Protein AF-A0A256ZRP2-F1 (afdb_monomer_lite)

Structure (mmCIF, N/CA/C/O backbone):
data_AF-A0A256ZRP2-F1
#
_entry.id   AF-A0A256ZRP2-F1
#
loop_
_atom_site.group_PDB
_atom_site.id
_atom_site.type_symbol
_atom_site.label_atom_id
_atom_site.label_alt_id
_atom_site.label_comp_id
_atom_site.label_asym_id
_atom_site.label_entity_id
_atom_site.label_seq_id
_atom_site.pdbx_PDB_ins_code
_atom_site.Cartn_x
_atom_site.Cartn_y
_atom_site.Cartn_z
_atom_site.occupancy
_atom_site.B_iso_or_equiv
_atom_site.auth_seq_id
_atom_site.auth_comp_id
_atom_site.auth_asym_id
_atom_site.auth_atom_id
_atom_site.pdbx_PDB_model_num
ATOM 1 N N . GLU A 1 1 ? -7.974 3.890 -4.342 1.00 86.88 1 GLU A N 1
ATOM 2 C CA . GLU A 1 1 ? -8.023 4.173 -5.793 1.00 86.88 1 GLU A CA 1
ATOM 3 C C . GLU A 1 1 ? -6.641 4.440 -6.372 1.00 86.88 1 GLU A C 1
ATOM 5 O O . GLU A 1 1 ? -6.263 3.724 -7.282 1.00 86.88 1 GLU A O 1
ATOM 10 N N . PHE A 1 2 ? -5.841 5.356 -5.813 1.00 96.50 2 PHE A N 1
ATOM 11 C CA . PHE A 1 2 ? -4.497 5.619 -6.353 1.00 96.50 2 PHE A CA 1
ATOM 12 C C . PHE A 1 2 ? -3.548 4.405 -6.316 1.00 96.50 2 PHE A C 1
ATOM 14 O O . PHE A 1 2 ? -2.996 4.054 -7.349 1.00 96.50 2 PHE A O 1
ATOM 21 N N . MET A 1 3 ? -3.442 3.687 -5.187 1.00 97.12 3 MET A N 1
ATOM 22 C CA . MET A 1 3 ? -2.660 2.434 -5.146 1.00 97.12 3 MET A CA 1
ATOM 23 C C . MET A 1 3 ? -3.154 1.387 -6.144 1.00 97.12 3 MET A C 1
ATOM 25 O O . MET A 1 3 ? -2.347 0.699 -6.741 1.00 97.12 3 MET A O 1
ATOM 29 N N . TYR A 1 4 ? -4.470 1.285 -6.347 1.00 97.50 4 TYR A N 1
ATOM 30 C CA . TYR A 1 4 ? -5.027 0.375 -7.350 1.00 97.50 4 TYR A CA 1
ATOM 31 C C . TYR A 1 4 ? -4.588 0.762 -8.767 1.00 97.50 4 TYR A C 1
ATOM 33 O O . TYR A 1 4 ? -4.264 -0.107 -9.565 1.00 97.50 4 TYR A O 1
ATOM 41 N N . PHE A 1 5 ? -4.562 2.060 -9.077 1.00 98.38 5 PHE A N 1
ATOM 42 C CA . PHE A 1 5 ? -4.050 2.537 -10.355 1.00 98.38 5 PHE A CA 1
ATOM 43 C C . PHE A 1 5 ? -2.568 2.184 -10.531 1.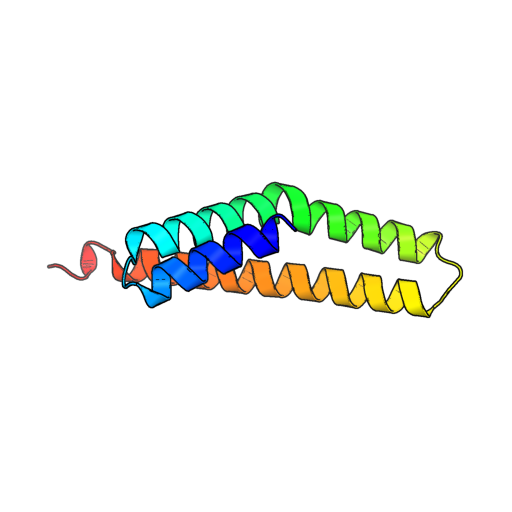00 98.38 5 PHE A C 1
ATOM 45 O O . PHE A 1 5 ? -2.206 1.650 -11.573 1.00 98.38 5 PHE A O 1
ATOM 52 N N . LEU A 1 6 ? -1.728 2.428 -9.519 1.00 98.38 6 LEU A N 1
ATOM 53 C CA . LEU A 1 6 ? -0.299 2.112 -9.594 1.00 98.38 6 LEU A CA 1
ATOM 54 C C . LEU A 1 6 ? -0.051 0.614 -9.816 1.00 98.38 6 LEU A C 1
ATOM 56 O O . LEU A 1 6 ? 0.623 0.267 -10.783 1.00 98.38 6 LEU A O 1
ATOM 60 N N . THR A 1 7 ? -0.693 -0.255 -9.028 1.00 98.06 7 THR A N 1
ATOM 61 C CA . THR A 1 7 ? -0.503 -1.710 -9.150 1.00 98.06 7 THR A CA 1
ATOM 62 C C . THR A 1 7 ? -1.067 -2.271 -10.452 1.00 98.06 7 THR A C 1
ATOM 64 O O . THR A 1 7 ? -0.543 -3.242 -10.998 1.00 98.06 7 THR A O 1
ATOM 67 N N . LEU A 1 8 ? -2.120 -1.657 -11.002 1.00 98.50 8 LEU A N 1
ATOM 68 C CA . LEU A 1 8 ? -2.621 -2.006 -12.330 1.00 98.50 8 LEU A CA 1
ATOM 69 C C . LEU A 1 8 ? -1.587 -1.678 -13.414 1.00 98.50 8 LEU A C 1
ATOM 71 O O . LEU A 1 8 ? -1.291 -2.531 -14.251 1.00 98.50 8 LEU A O 1
ATOM 75 N N . MET A 1 9 ? -1.015 -0.474 -13.381 1.00 98.50 9 MET A N 1
ATOM 76 C CA . MET A 1 9 ? 0.001 -0.062 -14.351 1.00 98.50 9 MET A CA 1
ATOM 77 C C . MET A 1 9 ? 1.290 -0.887 -14.221 1.00 98.50 9 MET A C 1
ATOM 79 O O . MET A 1 9 ? 1.883 -1.275 -15.230 1.00 98.50 9 MET A O 1
ATOM 83 N N . GLU A 1 10 ? 1.694 -1.213 -12.991 1.00 98.25 10 GLU A N 1
ATOM 84 C CA . GLU A 1 10 ? 2.796 -2.132 -12.704 1.00 98.25 10 GLU A CA 1
ATOM 85 C C . GLU A 1 10 ? 2.546 -3.504 -13.355 1.00 98.25 10 GLU A C 1
ATOM 87 O O . GLU A 1 10 ? 3.379 -4.008 -14.115 1.00 98.25 10 GLU A O 1
ATOM 92 N N . ALA A 1 11 ? 1.366 -4.091 -13.124 1.00 98.19 11 ALA A N 1
ATOM 93 C CA . ALA A 1 11 ? 0.986 -5.388 -13.675 1.00 98.19 11 ALA A CA 1
ATOM 94 C C . ALA A 1 11 ? 0.955 -5.392 -15.214 1.00 98.19 11 ALA A C 1
ATOM 96 O O . ALA A 1 11 ? 1.411 -6.353 -15.843 1.00 98.19 11 ALA A O 1
ATOM 97 N N . GLU A 1 12 ? 0.452 -4.325 -15.837 1.00 98.50 12 GLU A N 1
ATOM 98 C CA . GLU A 1 12 ? 0.469 -4.167 -17.294 1.00 98.50 12 GLU A CA 1
ATOM 99 C C . GLU A 1 12 ? 1.897 -4.067 -17.845 1.00 98.50 12 GLU A C 1
ATOM 101 O O . GLU A 1 12 ? 2.220 -4.711 -18.848 1.00 98.50 12 GLU A O 1
ATOM 106 N N . ALA A 1 13 ? 2.778 -3.324 -17.174 1.00 97.81 13 ALA A N 1
ATOM 107 C CA . ALA A 1 13 ? 4.178 -3.218 -17.563 1.00 97.81 13 ALA A CA 1
ATOM 108 C C . ALA A 1 13 ? 4.905 -4.570 -17.475 1.00 97.81 13 ALA A C 1
ATOM 110 O O . ALA A 1 13 ? 5.618 -4.938 -18.415 1.00 97.81 13 ALA A O 1
ATOM 111 N N . TRP A 1 14 ? 4.676 -5.351 -16.410 1.00 96.75 14 TRP A N 1
ATOM 112 C CA . TRP A 1 14 ? 5.198 -6.718 -16.295 1.00 96.75 14 TRP A CA 1
ATOM 113 C C . TRP A 1 14 ? 4.690 -7.623 -17.414 1.00 96.75 14 TRP A C 1
ATOM 115 O O . TRP A 1 14 ? 5.482 -8.319 -18.051 1.00 96.75 14 TRP A O 1
ATOM 125 N N . LYS A 1 15 ? 3.383 -7.586 -17.696 1.00 97.75 15 LYS A N 1
ATOM 126 C CA . LYS A 1 15 ? 2.755 -8.384 -18.759 1.00 97.75 15 LYS A CA 1
ATOM 127 C C . LYS A 1 15 ? 3.346 -8.083 -20.139 1.00 97.75 15 LYS A C 1
ATOM 129 O O . LYS A 1 15 ? 3.486 -8.993 -20.951 1.00 97.75 15 LYS A O 1
ATOM 134 N N . ASN A 1 16 ? 3.711 -6.828 -20.387 1.00 96.69 16 ASN A N 1
ATOM 135 C CA . ASN A 1 16 ? 4.284 -6.382 -21.655 1.00 96.69 16 ASN A CA 1
ATOM 136 C C . ASN A 1 16 ? 5.813 -6.564 -21.740 1.00 96.69 16 ASN A C 1
ATOM 138 O O . ASN A 1 16 ? 6.407 -6.212 -22.756 1.00 96.69 16 ASN A O 1
ATOM 142 N N . GLY A 1 17 ? 6.466 -7.099 -20.699 1.00 95.88 17 GLY A N 1
ATOM 143 C CA . GLY A 1 17 ? 7.926 -7.260 -20.645 1.00 95.88 17 GLY A CA 1
ATOM 144 C C . GLY A 1 17 ? 8.696 -5.951 -20.419 1.00 95.88 17 GLY A C 1
ATOM 145 O O . GLY A 1 17 ? 9.923 -5.919 -20.514 1.00 95.88 17 GLY A O 1
ATOM 146 N N . SER A 1 18 ? 7.997 -4.862 -20.093 1.00 96.12 18 SER A N 1
ATOM 147 C CA . SER A 1 18 ? 8.574 -3.534 -19.878 1.00 96.12 18 SER A CA 1
ATOM 148 C C . SER A 1 18 ? 9.124 -3.396 -18.458 1.00 96.12 18 SER A C 1
ATOM 150 O O . SER A 1 18 ? 8.596 -2.640 -17.646 1.00 96.12 18 SER A O 1
ATOM 152 N N . HIS A 1 19 ? 10.213 -4.107 -18.151 1.00 92.94 19 HIS A N 1
ATOM 153 C CA . HIS A 1 19 ? 10.808 -4.142 -16.806 1.00 92.94 19 HIS A CA 1
ATOM 154 C C . HIS A 1 19 ? 11.146 -2.757 -16.240 1.00 92.94 19 HIS A C 1
ATOM 156 O O . HIS A 1 19 ? 10.923 -2.504 -15.061 1.00 92.94 19 HIS A O 1
ATOM 162 N N . VAL A 1 20 ? 11.665 -1.848 -17.073 1.00 94.31 20 VAL A N 1
ATOM 163 C CA . VAL A 1 20 ? 11.983 -0.473 -16.653 1.00 94.31 20 VAL A CA 1
ATOM 164 C C . VAL A 1 20 ? 10.734 0.245 -16.149 1.00 94.31 20 VAL A C 1
ATOM 166 O O . VAL A 1 20 ? 10.782 0.894 -15.111 1.00 94.31 20 VAL A O 1
ATOM 169 N N . GLU A 1 21 ? 9.621 0.112 -16.866 1.00 95.94 21 GLU A N 1
ATOM 170 C CA . GLU A 1 21 ? 8.372 0.784 -16.517 1.00 95.94 21 GLU A CA 1
ATOM 171 C C . GLU A 1 21 ? 7.716 0.141 -15.293 1.00 95.94 21 GLU A C 1
ATOM 173 O O . GLU A 1 21 ? 7.258 0.846 -14.400 1.00 95.94 21 GLU A O 1
ATOM 178 N N . ALA A 1 22 ? 7.777 -1.189 -15.189 1.00 97.06 22 ALA A N 1
ATOM 179 C CA . ALA A 1 22 ? 7.287 -1.904 -14.018 1.00 97.06 22 ALA A CA 1
ATOM 180 C C . ALA A 1 22 ? 8.009 -1.450 -12.739 1.00 97.06 22 ALA A C 1
ATOM 182 O O . ALA A 1 22 ? 7.373 -1.157 -11.731 1.00 97.06 22 ALA A O 1
ATOM 183 N N . TYR A 1 23 ? 9.335 -1.287 -12.798 1.00 96.44 23 TYR A N 1
ATOM 184 C CA . TYR A 1 23 ? 10.092 -0.778 -11.656 1.00 96.44 23 TYR A CA 1
ATOM 185 C C . TYR A 1 23 ? 9.809 0.689 -11.328 1.00 96.44 23 TYR A C 1
ATOM 187 O O . TYR A 1 23 ? 9.849 1.031 -10.151 1.00 96.44 23 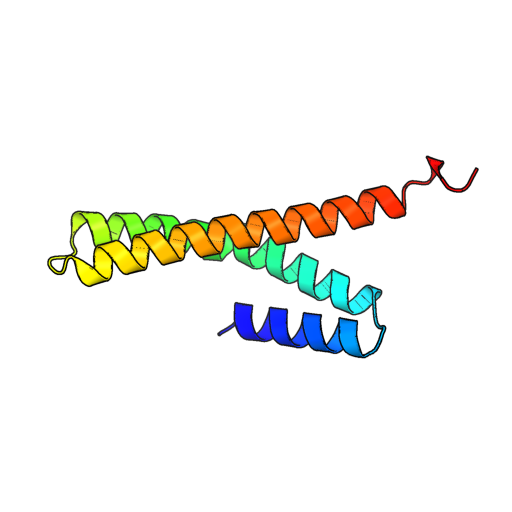TYR A O 1
ATOM 195 N N . LYS A 1 24 ? 9.491 1.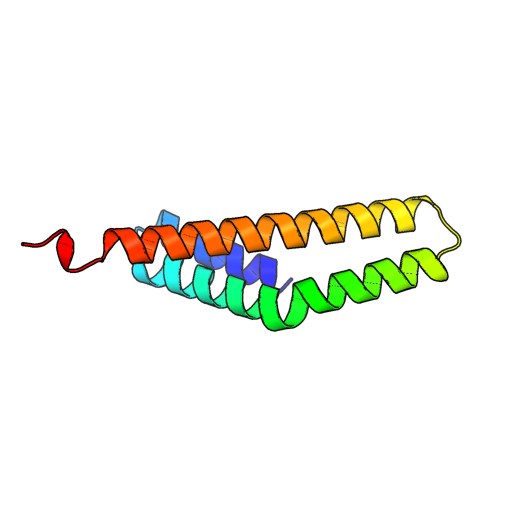544 -12.308 1.00 97.25 24 LYS A N 1
ATOM 196 C CA . LYS A 1 24 ? 9.067 2.925 -12.021 1.00 97.25 24 LYS A CA 1
ATOM 197 C C . LYS A 1 24 ? 7.748 2.964 -11.254 1.00 97.25 24 LYS A C 1
ATOM 199 O O . LYS A 1 24 ? 7.615 3.753 -10.324 1.00 97.25 24 LYS A O 1
ATOM 204 N N . TYR A 1 25 ? 6.778 2.127 -11.628 1.00 98.38 25 TYR A N 1
ATOM 205 C CA . TYR A 1 25 ? 5.523 2.034 -10.881 1.00 98.38 25 TYR A CA 1
ATOM 206 C C . TYR A 1 25 ? 5.756 1.488 -9.475 1.00 98.38 25 TYR A C 1
ATOM 208 O O . TYR A 1 25 ? 5.268 2.079 -8.519 1.00 98.38 25 TYR A O 1
ATOM 216 N N . LEU A 1 26 ? 6.607 0.471 -9.331 1.00 97.81 26 LEU A N 1
ATOM 217 C CA . LEU A 1 26 ? 6.990 -0.067 -8.026 1.00 97.81 26 LEU A CA 1
ATOM 218 C C . LEU A 1 26 ? 7.700 0.977 -7.127 1.00 97.81 26 LEU A C 1
ATOM 220 O O . LEU A 1 26 ? 7.475 1.015 -5.920 1.00 97.81 26 LEU A O 1
ATOM 224 N N . GLU A 1 27 ? 8.535 1.855 -7.696 1.00 98.25 27 GLU A N 1
ATOM 225 C CA . GLU A 1 27 ? 9.133 3.000 -6.984 1.00 98.25 27 GLU A CA 1
ATOM 226 C C . GLU A 1 27 ? 8.072 4.029 -6.559 1.00 98.25 27 GLU A C 1
ATOM 228 O O . GLU A 1 27 ? 8.100 4.518 -5.428 1.00 98.25 27 GLU A O 1
ATOM 233 N N . ALA A 1 28 ? 7.112 4.336 -7.437 1.00 98.31 28 ALA A N 1
ATOM 234 C CA . ALA A 1 28 ? 6.008 5.243 -7.124 1.00 98.31 28 ALA A CA 1
ATOM 235 C C . ALA A 1 28 ? 5.085 4.682 -6.026 1.00 98.31 28 ALA A C 1
ATOM 237 O O . ALA A 1 28 ? 4.580 5.439 -5.192 1.00 98.31 28 ALA A O 1
ATOM 238 N N . GLU A 1 29 ? 4.883 3.363 -5.995 1.00 98.50 29 GLU A N 1
ATOM 239 C CA . GLU A 1 29 ? 4.168 2.672 -4.921 1.00 98.50 29 GLU A CA 1
ATOM 240 C C . GLU A 1 29 ? 4.898 2.802 -3.584 1.00 98.50 29 GLU A C 1
ATOM 242 O O . GLU A 1 29 ? 4.276 3.219 -2.606 1.00 98.50 29 GLU A O 1
ATOM 247 N N . ASP A 1 30 ? 6.208 2.522 -3.531 1.00 98.38 30 ASP A N 1
ATOM 248 C CA . ASP A 1 30 ? 7.004 2.705 -2.308 1.00 98.38 30 ASP A CA 1
ATOM 249 C C . ASP A 1 30 ? 6.932 4.152 -1.815 1.00 98.38 30 ASP A C 1
ATOM 251 O O . ASP A 1 30 ? 6.682 4.396 -0.632 1.00 98.38 30 ASP A O 1
ATOM 255 N N . GLU A 1 31 ? 7.080 5.127 -2.715 1.00 98.19 31 GLU A N 1
ATOM 256 C CA . GLU A 1 31 ? 7.003 6.541 -2.365 1.00 98.19 31 GLU A CA 1
ATOM 257 C C . GLU A 1 31 ? 5.633 6.905 -1.781 1.00 98.19 31 GLU A C 1
ATOM 259 O O . GLU A 1 31 ? 5.551 7.487 -0.693 1.00 98.19 31 GLU A O 1
ATOM 264 N N . PHE A 1 32 ? 4.545 6.547 -2.468 1.00 98.06 32 PHE A N 1
ATOM 265 C CA . PHE A 1 32 ? 3.203 6.883 -2.007 1.00 98.06 32 PHE A CA 1
ATOM 266 C C . PHE A 1 32 ? 2.862 6.188 -0.687 1.00 98.06 32 PHE A C 1
ATOM 268 O O . PHE A 1 32 ? 2.301 6.799 0.231 1.00 98.06 32 PHE A O 1
ATOM 275 N N . MET A 1 33 ? 3.213 4.910 -0.563 1.00 97.38 33 MET A N 1
ATOM 276 C CA . MET A 1 33 ? 2.935 4.143 0.641 1.00 97.38 33 MET A CA 1
ATOM 277 C C . MET A 1 33 ? 3.750 4.633 1.833 1.00 97.38 33 MET A C 1
ATOM 279 O O . MET A 1 33 ? 3.174 4.833 2.904 1.00 97.38 33 MET A O 1
ATOM 283 N N . SER A 1 34 ? 5.054 4.855 1.665 1.00 96.81 34 SER A N 1
ATOM 284 C CA . SER A 1 34 ? 5.948 5.264 2.753 1.00 96.81 34 SER A CA 1
ATOM 285 C C . SER A 1 34 ? 5.681 6.691 3.231 1.00 96.81 34 SER A C 1
ATOM 287 O O . SER A 1 34 ? 5.685 6.940 4.438 1.00 96.81 34 SER A O 1
ATOM 289 N N . LYS A 1 35 ? 5.409 7.626 2.312 1.00 96.12 35 LYS A N 1
ATOM 290 C CA . LYS A 1 35 ? 5.219 9.046 2.649 1.00 96.12 35 LYS A CA 1
ATOM 291 C C . LYS A 1 35 ? 3.786 9.394 3.032 1.00 96.12 35 LYS A C 1
ATOM 293 O O . LYS A 1 35 ? 3.585 10.339 3.794 1.00 96.12 35 LYS A O 1
ATOM 298 N N . HIS A 1 36 ? 2.795 8.658 2.525 1.00 96.06 36 HIS A N 1
ATOM 299 C CA . HIS A 1 36 ? 1.388 9.031 2.681 1.00 96.06 36 HIS A CA 1
ATOM 300 C C . HIS A 1 36 ? 0.543 7.915 3.293 1.00 96.06 36 HIS A C 1
ATOM 302 O O . HIS A 1 36 ? 0.054 8.061 4.416 1.00 96.06 36 HIS A O 1
ATOM 308 N N . LEU A 1 37 ? 0.346 6.804 2.576 1.00 96.88 37 LEU A N 1
ATOM 309 C CA . LEU A 1 37 ? -0.715 5.857 2.926 1.00 96.88 37 LEU A CA 1
ATOM 310 C C . LEU A 1 37 ? -0.442 5.106 4.236 1.00 96.88 37 LEU A C 1
ATOM 312 O O . LEU A 1 37 ? -1.340 5.003 5.068 1.00 96.88 37 LEU A O 1
ATOM 316 N N . ALA A 1 38 ? 0.774 4.598 4.456 1.00 95.81 38 ALA A N 1
ATOM 317 C CA . ALA A 1 38 ? 1.093 3.810 5.650 1.00 95.81 38 ALA A CA 1
ATOM 318 C C . ALA A 1 38 ? 1.013 4.641 6.939 1.00 95.81 38 ALA A C 1
ATOM 320 O O . ALA A 1 38 ? 0.519 4.155 7.965 1.00 95.81 38 ALA A O 1
ATOM 321 N N . THR A 1 39 ? 1.451 5.899 6.872 1.00 94.69 39 THR A N 1
ATOM 322 C CA . THR A 1 39 ? 1.337 6.865 7.970 1.00 94.69 39 THR A CA 1
ATOM 323 C C . THR A 1 39 ? -0.129 7.166 8.256 1.00 94.69 39 THR A C 1
ATOM 325 O O . THR A 1 39 ? -0.599 6.943 9.370 1.00 94.69 39 THR A O 1
ATOM 328 N N . TRP A 1 40 ? -0.888 7.552 7.224 1.00 97.69 40 TRP A N 1
ATOM 329 C CA . TRP A 1 40 ? -2.305 7.881 7.367 1.00 97.69 40 TRP A CA 1
ATOM 330 C C . TRP A 1 40 ? -3.134 6.711 7.914 1.00 97.69 40 TRP A C 1
ATOM 332 O O . TRP A 1 40 ? -3.946 6.900 8.817 1.00 97.69 40 TRP A O 1
ATOM 342 N N . VAL A 1 41 ? -2.913 5.486 7.421 1.00 97.56 41 VAL A N 1
ATOM 343 C CA . VAL A 1 41 ? -3.633 4.295 7.903 1.00 97.56 41 VAL A CA 1
ATOM 344 C C . VAL A 1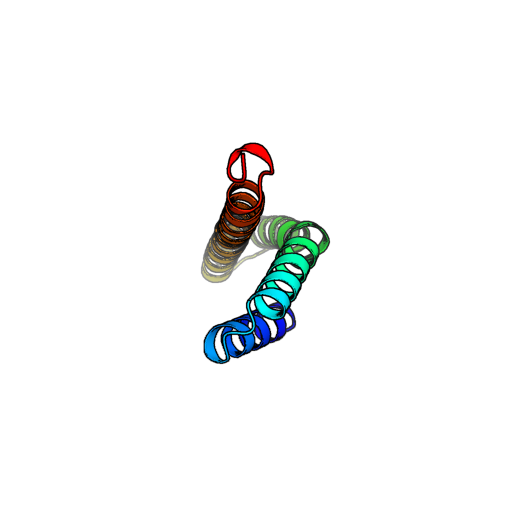 41 ? -3.314 3.999 9.371 1.00 97.56 41 VAL A C 1
ATOM 346 O O . VAL A 1 41 ? -4.207 3.587 10.113 1.00 97.56 41 VAL A O 1
ATOM 349 N N . SER A 1 42 ? -2.072 4.219 9.810 1.00 96.38 42 SER A N 1
ATOM 350 C CA . SER A 1 42 ? -1.689 4.018 11.214 1.00 96.38 42 SER A CA 1
ATOM 351 C C . SER A 1 42 ? -2.451 4.981 12.135 1.00 96.38 42 SER A C 1
ATOM 353 O O . SER A 1 42 ? -3.025 4.550 13.140 1.00 96.38 42 SER A O 1
ATOM 355 N N . ASP A 1 43 ? -2.534 6.259 11.759 1.00 97.38 43 ASP A N 1
ATOM 356 C CA . ASP A 1 43 ? -3.282 7.276 12.509 1.00 97.38 43 ASP A CA 1
ATOM 357 C C . ASP A 1 43 ? -4.793 7.008 12.473 1.00 97.38 43 ASP A C 1
ATOM 359 O O . ASP A 1 43 ? -5.478 7.060 13.501 1.00 97.38 43 ASP A O 1
ATOM 363 N N . PHE A 1 44 ? -5.319 6.634 11.304 1.00 97.69 44 PHE A N 1
ATOM 364 C CA . PHE A 1 44 ? -6.714 6.239 11.133 1.00 97.69 44 PHE A CA 1
ATOM 365 C C . PHE A 1 44 ? -7.078 5.059 12.040 1.00 97.69 44 PHE A C 1
ATOM 367 O O . PHE A 1 44 ? -8.076 5.120 12.762 1.00 97.69 44 PHE A O 1
ATOM 374 N N . ARG A 1 45 ? -6.250 4.008 12.076 1.00 97.81 45 ARG A N 1
ATOM 375 C CA . ARG A 1 45 ? -6.469 2.843 12.941 1.00 97.81 45 ARG A CA 1
ATOM 376 C C . ARG A 1 45 ? -6.522 3.240 14.413 1.00 97.81 45 ARG A C 1
ATOM 378 O O . ARG A 1 45 ? -7.402 2.763 15.128 1.00 97.81 45 ARG A O 1
ATOM 385 N N . GLN A 1 46 ? -5.626 4.115 14.875 1.00 97.56 46 GLN A N 1
ATOM 386 C CA . GLN A 1 46 ? -5.652 4.614 16.257 1.00 97.56 46 GLN A CA 1
ATOM 387 C C . GLN A 1 46 ? -6.928 5.412 16.552 1.00 97.56 46 GLN A C 1
ATOM 389 O O . GLN A 1 46 ? -7.543 5.236 17.607 1.00 97.56 46 GLN A O 1
ATOM 394 N N . CYS A 1 47 ? -7.363 6.247 15.608 1.00 97.88 47 CYS A N 1
ATOM 395 C CA . CYS A 1 47 ? -8.599 7.011 15.730 1.00 97.88 47 CYS A CA 1
ATOM 396 C C . CYS A 1 47 ? -9.831 6.095 15.840 1.00 97.88 47 CYS A C 1
ATOM 398 O O . CYS A 1 47 ? -10.667 6.292 16.726 1.00 97.88 47 CYS A O 1
ATOM 400 N N . VAL A 1 48 ? -9.925 5.063 14.994 1.00 97.88 48 VAL A N 1
ATOM 401 C CA . VAL A 1 48 ? -11.020 4.079 15.030 1.00 97.88 48 VAL A CA 1
ATOM 402 C C . VAL A 1 48 ? -10.978 3.247 16.311 1.00 97.88 48 VAL A C 1
ATOM 404 O O . VAL A 1 48 ? -12.024 2.995 16.905 1.00 97.88 48 VAL A O 1
ATOM 407 N N . GLU A 1 49 ? -9.797 2.855 16.787 1.00 96.62 49 GLU A N 1
ATOM 408 C CA . GLU A 1 49 ? -9.665 2.114 18.045 1.00 96.62 49 GLU A CA 1
ATOM 409 C C . GLU A 1 49 ? -10.161 2.940 19.241 1.00 96.62 49 GLU A C 1
ATOM 411 O O . GLU A 1 49 ? -10.909 2.437 20.082 1.00 96.62 49 GLU A O 1
ATOM 416 N N . LYS A 1 50 ? -9.802 4.226 19.295 1.00 97.12 50 LYS A N 1
ATOM 417 C CA . LYS A 1 50 ? -10.173 5.118 20.399 1.00 97.12 50 LYS A CA 1
ATOM 418 C C . LYS A 1 50 ? -11.649 5.523 20.375 1.00 97.12 50 LYS A C 1
ATOM 420 O O . LYS A 1 50 ? -12.279 5.571 21.426 1.00 97.12 50 LYS A O 1
ATOM 425 N N . ASN A 1 51 ? -12.190 5.838 19.198 1.00 96.75 51 ASN A N 1
ATOM 426 C CA . ASN A 1 51 ? -13.500 6.493 19.071 1.00 96.75 51 ASN A CA 1
ATOM 427 C C . ASN A 1 51 ? -14.594 5.581 18.496 1.00 96.75 51 ASN A C 1
ATOM 429 O O . ASN A 1 51 ? -15.785 5.872 18.620 1.00 96.75 51 ASN A O 1
ATOM 433 N N . GLY A 1 52 ? -14.212 4.487 17.838 1.00 94.44 52 GLY A N 1
ATOM 434 C CA . GLY A 1 52 ? -15.140 3.569 17.195 1.00 94.44 52 GLY A CA 1
ATOM 435 C C . GLY A 1 52 ? -15.970 2.798 18.217 1.00 94.44 52 GLY A C 1
ATOM 436 O O . GLY A 1 52 ? -15.436 2.151 19.114 1.00 94.44 52 GLY A O 1
ATOM 437 N N . LYS A 1 53 ? -17.294 2.826 18.053 1.00 95.44 53 LYS A N 1
ATOM 438 C CA . LYS A 1 53 ? -18.232 2.083 18.915 1.00 95.44 53 LYS A CA 1
ATOM 439 C C . LYS A 1 53 ? -18.475 0.650 18.439 1.00 95.44 53 LYS A C 1
ATOM 441 O O . LYS A 1 53 ? -18.878 -0.203 19.219 1.00 95.44 53 LYS A O 1
ATOM 446 N N . ILE A 1 54 ? -18.242 0.390 17.152 1.00 97.44 54 ILE A N 1
ATOM 447 C CA . ILE A 1 54 ? -18.555 -0.886 16.507 1.00 97.44 54 ILE A CA 1
ATOM 448 C C . ILE A 1 54 ? -17.268 -1.702 16.375 1.00 97.44 54 ILE A C 1
ATOM 450 O O . ILE A 1 54 ? -16.341 -1.303 15.668 1.00 97.44 54 ILE A O 1
ATOM 454 N N . ILE A 1 55 ? -17.242 -2.870 17.021 1.00 96.69 55 ILE A N 1
ATOM 455 C CA . ILE A 1 55 ? -16.087 -3.787 17.050 1.00 96.69 55 ILE A CA 1
ATOM 456 C C . ILE A 1 55 ? -15.644 -4.183 15.635 1.00 96.69 55 ILE A C 1
ATOM 458 O O . ILE A 1 55 ? -14.447 -4.240 15.363 1.00 96.69 55 ILE A O 1
ATOM 462 N N . PHE A 1 56 ? -16.594 -4.387 14.718 1.00 97.38 56 PHE A N 1
ATOM 463 C CA . PHE A 1 56 ? -16.304 -4.718 13.323 1.00 97.38 56 PHE A CA 1
ATOM 464 C C . PHE A 1 56 ? -15.342 -3.713 12.665 1.00 97.38 56 PHE A C 1
ATOM 466 O O . PHE A 1 56 ? -14.323 -4.119 12.114 1.00 97.38 56 PHE A O 1
ATOM 473 N N . TYR A 1 57 ? -15.590 -2.404 12.784 1.00 97.06 57 TYR A N 1
ATOM 474 C CA . TYR A 1 57 ? -14.725 -1.397 12.157 1.00 97.06 57 TYR A CA 1
ATOM 475 C C . TYR A 1 57 ? -13.343 -1.302 12.807 1.00 97.06 57 TYR A C 1
ATOM 477 O O . TYR A 1 57 ? -12.364 -1.042 12.109 1.00 97.06 57 TYR A O 1
ATOM 485 N N . LYS A 1 58 ? -13.228 -1.583 14.111 1.00 97.75 58 LYS A N 1
ATOM 486 C CA . LYS A 1 58 ? -11.920 -1.703 14.776 1.00 97.75 58 LYS A CA 1
ATOM 487 C C . LYS A 1 58 ? -11.107 -2.865 14.209 1.00 97.75 58 LYS A C 1
ATOM 489 O O . LYS A 1 58 ? -9.924 -2.707 13.907 1.00 97.75 58 LYS A O 1
ATOM 494 N N . ALA A 1 59 ? -11.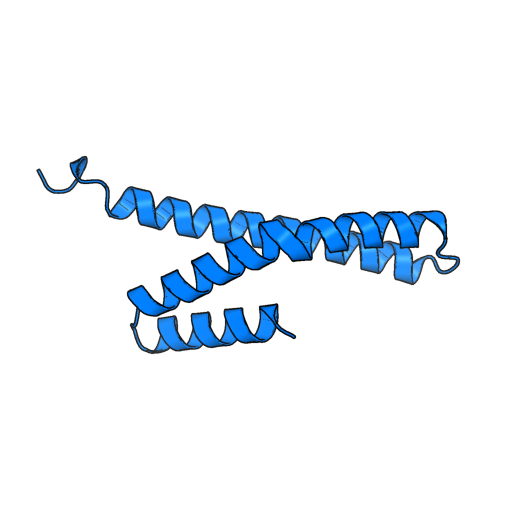755 -4.015 14.012 1.00 98.00 59 ALA A N 1
ATOM 495 C CA . ALA A 1 59 ? -11.123 -5.184 13.410 1.00 98.00 59 ALA A CA 1
ATOM 496 C C . ALA A 1 59 ? -10.682 -4.900 11.965 1.00 98.00 59 ALA A C 1
ATOM 498 O O . ALA A 1 59 ? -9.534 -5.170 11.617 1.00 98.00 59 ALA A O 1
ATOM 499 N N . VAL A 1 60 ? -11.545 -4.281 11.152 1.00 98.12 60 VAL A N 1
ATOM 500 C CA . VAL A 1 60 ? -11.216 -3.902 9.768 1.00 98.12 60 VAL A CA 1
ATOM 501 C C . VAL A 1 60 ? -10.047 -2.916 9.717 1.00 98.12 60 VAL A C 1
ATOM 503 O O . VAL A 1 60 ? -9.124 -3.122 8.934 1.00 98.12 60 VAL A O 1
ATOM 506 N N . ALA A 1 61 ? -10.020 -1.892 10.576 1.00 98.12 61 ALA A N 1
ATOM 507 C CA . ALA A 1 61 ? -8.910 -0.939 10.623 1.00 98.12 61 ALA A CA 1
ATOM 508 C C . ALA A 1 61 ? -7.576 -1.606 11.012 1.00 98.12 61 ALA A C 1
ATOM 510 O O . ALA A 1 61 ? -6.529 -1.268 10.462 1.00 98.12 61 ALA A O 1
ATOM 511 N N . CYS A 1 62 ? -7.611 -2.594 11.913 1.00 97.75 62 CYS A N 1
ATOM 512 C CA . CYS A 1 62 ? -6.442 -3.404 12.265 1.00 97.75 62 CYS A CA 1
ATOM 513 C C . CYS A 1 62 ? -5.941 -4.246 11.078 1.00 97.75 62 CYS A C 1
ATOM 515 O O . CYS A 1 62 ? -4.740 -4.292 10.809 1.00 97.75 62 CYS A O 1
ATOM 517 N N . VAL A 1 63 ? -6.853 -4.895 10.345 1.00 98.38 63 VAL A N 1
ATOM 518 C CA . VAL A 1 63 ? -6.508 -5.670 9.141 1.00 98.38 63 VAL A CA 1
ATOM 519 C C . VAL A 1 63 ? -5.924 -4.762 8.060 1.00 98.38 63 VAL A C 1
ATOM 521 O O . VAL A 1 63 ? -4.891 -5.101 7.488 1.00 98.38 63 VAL A O 1
ATOM 524 N N . LEU A 1 64 ? -6.527 -3.593 7.832 1.00 98.00 64 LEU A N 1
ATOM 525 C CA . LEU A 1 64 ? -6.061 -2.609 6.856 1.00 98.00 64 LEU A CA 1
ATOM 526 C C . LEU A 1 64 ? -4.627 -2.148 7.149 1.00 98.00 64 LEU A C 1
ATOM 528 O O . LEU A 1 64 ? -3.782 -2.173 6.258 1.00 98.00 64 LEU A O 1
ATOM 532 N N . GLU A 1 65 ? -4.326 -1.774 8.395 1.00 98.19 65 GLU A N 1
ATOM 533 C CA . GLU A 1 65 ? -2.977 -1.350 8.792 1.00 98.19 65 GLU A CA 1
ATOM 534 C C . GLU A 1 65 ? -1.939 -2.453 8.565 1.00 98.19 65 GLU A C 1
ATOM 536 O O . GLU A 1 65 ? -0.853 -2.200 8.039 1.00 98.19 65 GLU A O 1
ATOM 541 N N . ARG A 1 66 ? -2.276 -3.693 8.932 1.00 98.00 66 ARG A N 1
ATOM 542 C CA . ARG A 1 66 ? -1.392 -4.843 8.723 1.00 98.00 66 ARG A CA 1
ATOM 543 C C . ARG A 1 66 ? -1.158 -5.119 7.247 1.00 98.00 66 ARG A C 1
ATOM 545 O O . ARG A 1 66 ? -0.015 -5.358 6.869 1.00 98.00 66 ARG A O 1
ATOM 552 N N . PHE A 1 67 ? -2.212 -5.069 6.438 1.00 97.94 67 PHE A N 1
ATOM 553 C CA . PHE A 1 67 ? -2.126 -5.256 4.995 1.00 97.94 67 PHE A CA 1
ATOM 554 C C . PHE A 1 67 ? -1.183 -4.225 4.368 1.00 97.94 67 PHE A C 1
ATOM 556 O O . PHE A 1 67 ? -0.187 -4.607 3.765 1.00 97.94 67 PHE A O 1
ATOM 563 N N . VAL A 1 68 ? -1.413 -2.934 4.620 1.00 97.62 68 VAL A N 1
ATOM 564 C CA . VAL A 1 68 ? -0.589 -1.842 4.073 1.00 97.62 68 VAL A CA 1
ATOM 565 C C . VAL A 1 68 ? 0.877 -1.960 4.504 1.00 97.62 68 VAL A C 1
ATOM 567 O O . VAL A 1 68 ? 1.780 -1.778 3.693 1.00 97.62 68 VAL A O 1
ATOM 570 N N . LYS A 1 69 ? 1.150 -2.316 5.766 1.00 96.94 69 LYS A N 1
ATOM 571 C CA . LYS A 1 69 ? 2.531 -2.501 6.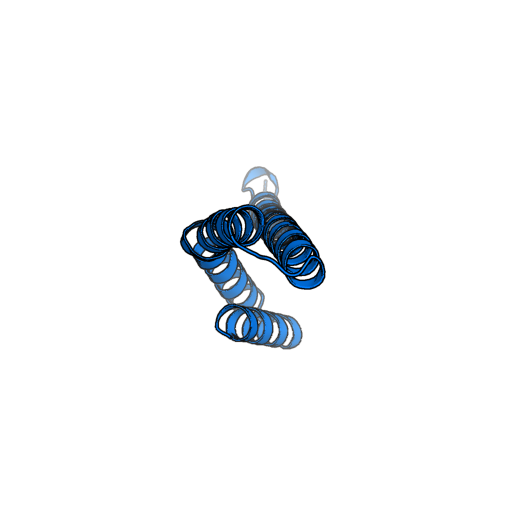253 1.00 96.94 69 LYS A CA 1
ATOM 572 C C . LYS A 1 69 ? 3.218 -3.730 5.660 1.00 96.94 69 LYS A C 1
ATOM 574 O O . LYS A 1 69 ? 4.434 -3.717 5.483 1.00 96.94 69 LYS A O 1
ATOM 579 N N . MET A 1 70 ? 2.475 -4.807 5.424 1.00 97.94 70 MET A N 1
ATOM 580 C CA . MET A 1 70 ? 3.000 -6.014 4.789 1.00 97.94 70 MET A CA 1
ATOM 581 C C . MET A 1 70 ? 3.335 -5.753 3.320 1.00 97.94 70 MET A C 1
ATOM 583 O O . MET A 1 70 ? 4.411 -6.137 2.872 1.00 97.94 70 MET A O 1
ATOM 587 N N . ASP A 1 71 ? 2.446 -5.062 2.616 1.00 97.88 71 ASP A N 1
ATOM 588 C CA . ASP A 1 71 ? 2.591 -4.741 1.201 1.00 97.88 71 ASP A CA 1
ATOM 589 C C . ASP A 1 71 ? 3.754 -3.763 0.952 1.00 97.88 71 ASP A C 1
ATOM 591 O O . ASP A 1 71 ? 4.638 -4.046 0.148 1.00 97.88 71 ASP A O 1
ATOM 595 N N . LEU A 1 72 ? 3.896 -2.718 1.781 1.00 97.88 72 LEU A N 1
ATOM 596 C CA . LEU A 1 72 ? 5.068 -1.830 1.745 1.00 97.88 72 LEU A CA 1
ATOM 597 C C . LEU A 1 72 ? 6.390 -2.601 1.911 1.00 97.88 72 LEU A C 1
ATOM 599 O O . LEU A 1 72 ? 7.353 -2.378 1.181 1.00 97.88 72 LEU A O 1
ATOM 603 N N . LYS A 1 73 ? 6.448 -3.549 2.856 1.00 97.88 73 LYS A N 1
ATOM 604 C CA . LYS A 1 73 ? 7.643 -4.391 3.040 1.00 97.88 73 LYS A CA 1
ATOM 605 C C . LYS A 1 73 ? 7.915 -5.269 1.824 1.00 97.88 73 LYS A C 1
ATOM 607 O O . LYS A 1 73 ? 9.079 -5.499 1.496 1.00 97.88 73 LYS A O 1
ATOM 612 N N . PHE A 1 74 ? 6.866 -5.787 1.189 1.00 97.31 74 PHE A N 1
ATOM 613 C CA . PHE A 1 74 ? 6.991 -6.574 -0.029 1.00 97.31 74 PHE A CA 1
ATOM 614 C C . PHE A 1 74 ? 7.606 -5.731 -1.153 1.00 97.31 74 PHE A C 1
ATOM 616 O O . PHE A 1 74 ? 8.654 -6.122 -1.674 1.00 97.31 74 PHE A O 1
ATOM 623 N N . ILE A 1 75 ? 7.047 -4.550 -1.430 1.00 97.38 75 ILE A N 1
ATOM 624 C CA . ILE A 1 75 ? 7.541 -3.591 -2.431 1.00 97.38 75 ILE A CA 1
ATOM 625 C C . ILE A 1 75 ? 9.021 -3.262 -2.190 1.00 97.38 75 ILE A C 1
ATOM 627 O O . ILE A 1 75 ? 9.864 -3.478 -3.064 1.00 97.38 75 ILE A O 1
ATOM 631 N N . GLN A 1 76 ? 9.377 -2.861 -0.966 1.00 97.31 76 GLN A N 1
ATOM 632 C CA . GLN A 1 76 ? 10.760 -2.537 -0.591 1.00 97.31 76 GLN A CA 1
ATOM 633 C C . GLN A 1 76 ? 11.716 -3.719 -0.773 1.00 97.31 76 GLN A C 1
ATOM 635 O O . GLN A 1 76 ? 12.854 -3.556 -1.218 1.00 97.31 76 GLN A O 1
ATOM 640 N N . SER A 1 77 ? 11.265 -4.937 -0.457 1.00 96.88 77 SER A N 1
ATOM 641 C CA . SER A 1 77 ? 12.070 -6.142 -0.665 1.00 96.88 77 SER A CA 1
ATOM 642 C C . SER A 1 77 ? 12.313 -6.424 -2.150 1.00 96.88 77 SER A C 1
ATOM 644 O O . SER A 1 77 ? 13.398 -6.881 -2.519 1.00 96.88 77 SER A O 1
ATOM 646 N N . THR A 1 78 ? 11.333 -6.128 -3.003 1.00 95.06 78 THR A N 1
ATOM 647 C CA . THR A 1 78 ? 11.413 -6.312 -4.453 1.00 95.06 78 THR A CA 1
ATOM 648 C C . THR A 1 78 ? 12.343 -5.275 -5.083 1.00 95.06 78 THR A C 1
ATOM 650 O O . THR A 1 78 ? 13.230 -5.651 -5.854 1.00 95.06 78 THR A O 1
ATOM 653 N N . LEU A 1 79 ? 12.244 -4.004 -4.683 1.00 95.31 79 LEU A N 1
ATOM 654 C CA . LEU A 1 79 ? 13.167 -2.946 -5.112 1.00 95.31 79 LEU A CA 1
ATOM 655 C C . LEU A 1 79 ? 14.613 -3.239 -4.685 1.00 95.31 79 LEU A C 1
ATOM 657 O O . LEU A 1 79 ? 15.529 -3.182 -5.502 1.00 95.31 79 LEU A O 1
ATOM 661 N N . LYS A 1 80 ? 14.829 -3.688 -3.445 1.00 93.56 80 LYS A N 1
ATOM 662 C CA . LYS A 1 80 ? 16.168 -4.071 -2.969 1.00 93.56 80 LYS A CA 1
ATOM 663 C C . LYS A 1 80 ? 16.768 -5.245 -3.751 1.00 93.56 80 LYS A C 1
ATOM 665 O O . LYS A 1 80 ? 17.977 -5.303 -3.976 1.00 93.56 80 LYS A O 1
ATOM 670 N N . LYS A 1 81 ? 15.946 -6.218 -4.167 1.00 89.75 81 LYS A N 1
ATOM 671 C CA . LYS A 1 81 ? 16.410 -7.322 -5.026 1.00 89.75 81 LYS A CA 1
ATOM 672 C C . LYS A 1 81 ? 16.900 -6.797 -6.373 1.00 89.75 81 LYS A C 1
ATOM 674 O O . LYS A 1 81 ? 17.962 -7.230 -6.811 1.00 89.75 81 LYS A O 1
ATOM 679 N N . ARG A 1 82 ? 16.186 -5.846 -6.985 1.00 87.44 82 ARG A N 1
ATOM 680 C CA . ARG A 1 82 ? 16.623 -5.184 -8.224 1.00 87.44 82 ARG A CA 1
ATOM 681 C C . ARG A 1 82 ? 18.002 -4.549 -8.048 1.00 87.44 82 ARG A C 1
ATOM 683 O O . ARG A 1 82 ? 18.891 -4.846 -8.837 1.00 87.44 82 ARG A O 1
ATOM 690 N N . GLU A 1 83 ? 18.210 -3.742 -7.008 1.00 81.31 83 GLU A N 1
ATOM 691 C CA . GLU A 1 83 ? 19.512 -3.102 -6.751 1.00 81.31 83 GLU A CA 1
ATOM 692 C C . GLU A 1 83 ? 20.656 -4.120 -6.671 1.00 81.31 83 GLU A C 1
ATOM 694 O O . GLU A 1 83 ? 21.719 -3.913 -7.251 1.00 81.31 83 GLU A O 1
ATOM 699 N N . ASN A 1 84 ? 20.426 -5.257 -6.006 1.00 77.19 84 ASN A N 1
ATOM 700 C CA . ASN A 1 84 ? 21.425 -6.319 -5.896 1.00 77.19 84 ASN A CA 1
ATOM 701 C C . ASN A 1 84 ? 21.749 -6.993 -7.239 1.00 77.19 84 ASN A C 1
ATOM 703 O O . ASN A 1 84 ? 22.903 -7.352 -7.457 1.00 77.19 84 ASN A O 1
ATOM 707 N N . PHE A 1 85 ? 20.768 -7.148 -8.135 1.00 70.19 85 PHE A N 1
ATOM 708 C CA . PHE A 1 85 ? 20.967 -7.727 -9.472 1.00 70.19 85 PHE A CA 1
ATOM 709 C C . PHE A 1 85 ? 21.786 -6.830 -10.411 1.00 70.19 85 PHE A C 1
ATOM 711 O O . PHE A 1 85 ? 22.452 -7.330 -11.315 1.00 70.19 85 PHE A O 1
ATOM 718 N N . PHE A 1 86 ? 21.773 -5.513 -10.199 1.00 66.69 86 PHE A N 1
ATOM 719 C CA . PHE A 1 86 ? 22.527 -4.553 -11.012 1.00 66.69 86 PHE A CA 1
ATOM 720 C C . PHE A 1 86 ? 23.827 -4.078 -10.347 1.00 66.69 86 PHE A C 1
ATOM 722 O O . PHE A 1 86 ? 24.424 -3.097 -10.791 1.00 66.69 86 PHE A O 1
ATOM 729 N N . LYS A 1 87 ? 24.306 -4.770 -9.303 1.00 59.25 87 LYS A N 1
ATOM 730 C CA . LYS A 1 87 ? 25.592 -4.434 -8.683 1.00 59.25 87 LYS A CA 1
ATOM 731 C C . LYS A 1 87 ? 26.749 -4.615 -9.682 1.00 59.25 87 LYS A C 1
ATOM 733 O O . LYS A 1 87 ? 26.877 -5.697 -10.258 1.00 59.25 87 LYS A O 1
ATOM 738 N N . PRO A 1 88 ? 27.649 -3.620 -9.829 1.00 56.03 88 PRO A N 1
ATOM 739 C CA . PRO A 1 88 ? 28.805 -3.688 -10.736 1.00 56.03 88 PRO A CA 1
ATOM 740 C C . PRO A 1 88 ? 29.754 -4.866 -10.465 1.00 56.03 88 PRO A C 1
ATOM 742 O O . PRO A 1 88 ? 30.532 -5.260 -11.325 1.00 56.03 88 PRO A O 1
ATOM 745 N N . GLU A 1 89 ? 29.698 -5.417 -9.254 1.00 59.28 89 GLU A N 1
ATOM 746 C CA . GLU A 1 89 ? 30.505 -6.538 -8.771 1.00 59.28 89 GLU A CA 1
ATOM 747 C C . GLU A 1 89 ? 30.237 -7.849 -9.535 1.00 59.28 89 GLU A C 1
ATOM 749 O O . GLU A 1 89 ? 31.112 -8.706 -9.577 1.00 59.28 89 GLU A O 1
ATOM 754 N N . PHE A 1 90 ? 29.061 -7.990 -10.161 1.00 53.34 90 PHE A N 1
ATOM 755 C CA . PHE A 1 90 ? 28.650 -9.188 -10.911 1.00 53.34 90 PHE A CA 1
ATOM 756 C C . PHE A 1 90 ? 28.955 -9.127 -12.417 1.00 53.34 90 PHE A C 1
ATOM 758 O O . PHE A 1 90 ? 28.659 -10.081 -13.132 1.00 53.34 90 PHE A O 1
ATOM 765 N N . TYR A 1 91 ? 29.543 -8.027 -12.901 1.00 54.03 91 TYR A N 1
ATOM 766 C CA . TYR A 1 91 ? 29.915 -7.829 -14.311 1.00 54.03 91 TYR A CA 1
ATOM 767 C C . TYR A 1 91 ? 31.441 -7.734 -14.509 1.00 54.03 91 TYR A C 1
ATOM 769 O O . TYR A 1 91 ? 31.896 -7.141 -15.488 1.00 54.03 91 TYR A O 1
ATOM 777 N N . LYS A 1 92 ? 32.228 -8.273 -13.567 1.00 46.62 92 LYS A N 1
ATOM 778 C CA . LYS A 1 92 ? 33.693 -8.371 -13.651 1.00 46.62 92 LYS A CA 1
ATOM 779 C C . LYS A 1 92 ? 34.144 -9.776 -14.017 1.00 46.62 92 LYS A C 1
ATOM 781 O O . LYS A 1 92 ? 33.598 -10.729 -13.422 1.00 46.62 92 LYS A O 1
#

pLDDT: mean 93.11, std 11.45, range [46.62, 98.5]

Sequence (92 aa):
EFMYFLTLMEAEAWKNGSHVEAYKYLEAEDEFMSKHLATWVSDFRQCVEKNGKIIFYKAVACVLERFVKMDLKFIQSTLKKRENFFKPEFYK

Radius of gyration: 16.81 Å; chains: 1; bounding box: 52×18×42 Å

Secondary structure (DSSP, 8-state):
-HHHHHHHHHHHHHHTT-HHHHHHHHHHHHHHIIIIIHHHHHHHHHHHHHH---HHHHHHHHHHHHHHHHHHHHHHHHHHHHHHHT-GGGG-

Foldseek 3Di:
DVLVVLVVQLVVCVVVVVVVRNLVSLVVNLVCLVVPVLVVLVVVLVVCVVPPPDVVVNVVSVVVNVVSVVVSVVSVVVNVVVVVVPPPVVVD